Protein AF-A0A0J1G3C7-F1 (afdb_monomer_lite)

Secondary structure (DSSP, 8-state):
----PPP---------HHHHHHHHHHHHHTT--HHHHHHHHHHHHHHHHHHH--

Structure (mmCIF, N/CA/C/O backbone):
data_AF-A0A0J1G3C7-F1
#
_entry.id   AF-A0A0J1G3C7-F1
#
loop_
_atom_site.group_PDB
_atom_site.id
_atom_site.type_symbol
_atom_site.label_atom_id
_atom_site.label_alt_id
_atom_site.label_comp_id
_atom_site.label_asym_id
_atom_site.label_entity_id
_atom_site.label_seq_id
_atom_site.pdbx_PDB_ins_code
_atom_site.Cartn_x
_atom_site.Cartn_y
_atom_site.Cartn_z
_atom_site.occupancy
_atom_site.B_is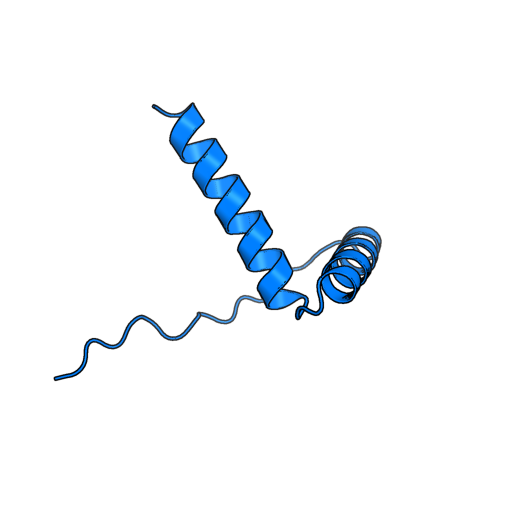o_or_equiv
_atom_site.auth_seq_id
_atom_site.auth_comp_id
_atom_site.auth_asym_id
_atom_site.auth_atom_id
_atom_site.pdbx_PDB_model_num
ATOM 1 N N . MET A 1 1 ? 7.214 -15.765 26.060 1.00 46.81 1 MET A N 1
ATOM 2 C CA . MET A 1 1 ? 6.669 -16.325 24.805 1.00 46.81 1 MET A CA 1
ATOM 3 C C . MET A 1 1 ? 6.296 -15.147 23.928 1.00 46.81 1 MET A C 1
ATOM 5 O O . MET A 1 1 ? 5.471 -14.354 24.353 1.00 46.81 1 MET A O 1
ATOM 9 N N . GLY A 1 2 ? 7.000 -14.939 22.812 1.00 55.62 2 GLY A N 1
ATOM 10 C CA . GLY A 1 2 ? 6.781 -13.771 21.956 1.00 55.62 2 GLY A CA 1
ATOM 11 C C . GLY A 1 2 ? 5.410 -13.837 21.292 1.00 55.62 2 GLY A C 1
ATOM 12 O O . GLY A 1 2 ? 5.069 -14.854 20.693 1.00 55.62 2 GLY A O 1
ATOM 13 N N . GLU A 1 3 ? 4.627 -12.771 21.422 1.00 56.16 3 GLU A N 1
ATOM 14 C CA . GLU A 1 3 ? 3.339 -12.618 20.753 1.00 56.16 3 GLU A CA 1
ATOM 15 C C . GLU A 1 3 ? 3.547 -12.705 19.235 1.00 56.16 3 GLU A C 1
ATOM 17 O O . GLU A 1 3 ? 4.113 -11.803 18.609 1.00 56.16 3 GLU A O 1
ATOM 22 N N . MET A 1 4 ? 3.110 -13.809 18.625 1.00 60.62 4 MET A N 1
ATOM 23 C CA . MET A 1 4 ? 3.023 -13.922 17.173 1.00 60.62 4 MET A CA 1
ATOM 24 C C . MET A 1 4 ? 1.920 -12.977 16.695 1.00 60.62 4 MET A C 1
ATOM 26 O O . MET A 1 4 ? 0.759 -13.362 16.577 1.00 60.62 4 MET A O 1
ATOM 30 N N . LYS A 1 5 ? 2.279 -11.719 16.414 1.00 58.41 5 LYS A N 1
ATOM 31 C CA . LYS A 1 5 ? 1.451 -10.849 15.570 1.00 58.41 5 LYS A CA 1
ATOM 32 C C . LYS A 1 5 ? 1.166 -11.643 14.289 1.00 58.41 5 LYS A C 1
ATOM 34 O O . LYS A 1 5 ? 2.133 -12.139 13.705 1.00 58.41 5 LYS A O 1
ATOM 39 N N . PRO A 1 6 ? -0.100 -11.819 13.870 1.00 53.44 6 PRO A N 1
ATOM 40 C CA . PRO A 1 6 ? -0.426 -12.722 12.778 1.00 53.44 6 PRO A CA 1
ATOM 41 C C . PRO A 1 6 ? 0.399 -12.332 11.553 1.00 53.44 6 PRO A C 1
ATOM 43 O O . PRO A 1 6 ? 0.367 -11.187 11.090 1.00 53.44 6 PRO A O 1
ATOM 46 N N . LEU A 1 7 ? 1.214 -13.282 11.092 1.00 64.12 7 LEU A N 1
ATOM 47 C CA . LEU A 1 7 ? 2.018 -13.164 9.885 1.00 64.12 7 LEU A CA 1
ATOM 48 C C . LEU A 1 7 ? 1.053 -12.784 8.763 1.00 64.12 7 LEU A C 1
ATOM 50 O O . LEU A 1 7 ? 0.073 -13.490 8.547 1.00 64.12 7 LEU A O 1
ATOM 54 N N . LYS A 1 8 ? 1.286 -11.628 8.130 1.00 65.50 8 LYS A N 1
ATOM 55 C CA . LYS A 1 8 ? 0.426 -11.044 7.086 1.00 65.50 8 LYS A CA 1
ATOM 56 C C . LYS A 1 8 ? -0.200 -12.148 6.223 1.00 65.50 8 LYS A C 1
ATOM 58 O O . LYS A 1 8 ? 0.531 -12.887 5.563 1.00 65.50 8 LYS A O 1
ATOM 63 N N . ALA A 1 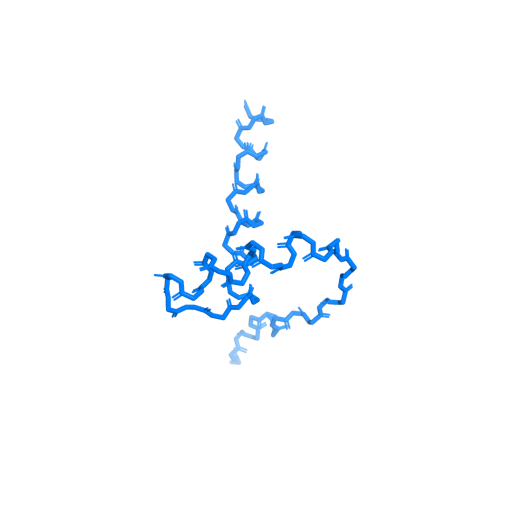9 ? -1.526 -12.261 6.236 1.00 74.50 9 ALA A N 1
ATOM 64 C CA . ALA A 1 9 ? -2.219 -13.241 5.411 1.00 74.50 9 ALA A CA 1
ATOM 65 C C . ALA A 1 9 ? -2.021 -12.883 3.932 1.00 74.50 9 ALA A C 1
ATOM 67 O O . ALA A 1 9 ? -2.202 -11.729 3.535 1.00 74.50 9 ALA A O 1
ATOM 68 N N . LYS A 1 10 ? -1.620 -13.860 3.114 1.00 79.50 10 LYS A N 1
ATOM 69 C CA . LYS A 1 10 ? -1.624 -13.696 1.659 1.00 79.50 10 LYS A CA 1
ATOM 70 C C . LYS A 1 10 ? -3.061 -13.839 1.180 1.00 79.50 10 LYS A C 1
ATOM 72 O O . LYS A 1 10 ? -3.686 -14.864 1.429 1.00 79.50 10 LYS A O 1
ATOM 77 N N . VAL A 1 11 ? -3.555 -12.823 0.488 1.00 79.94 11 VAL A N 1
ATOM 78 C CA . VAL A 1 11 ? -4.869 -12.840 -0.155 1.00 79.94 11 VAL A CA 1
ATOM 79 C C . VAL A 1 11 ? -4.639 -12.735 -1.657 1.00 79.94 11 VAL A C 1
ATOM 81 O O . VAL A 1 11 ? -3.826 -11.923 -2.099 1.00 79.94 11 VAL A O 1
ATOM 84 N N . SER A 1 12 ? -5.314 -13.584 -2.429 1.00 83.94 12 SER A N 1
ATOM 85 C CA . SER A 1 12 ? -5.396 -13.442 -3.881 1.00 83.94 12 SER A CA 1
ATOM 86 C C . SER A 1 12 ? -6.675 -12.677 -4.193 1.00 83.94 12 SER A C 1
ATOM 88 O O . SER A 1 12 ? -7.748 -13.066 -3.737 1.00 83.94 12 SER A O 1
ATOM 90 N N . ILE A 1 13 ? -6.541 -11.561 -4.901 1.00 84.50 13 ILE A N 1
ATOM 91 C CA . ILE A 1 13 ? -7.658 -10.730 -5.344 1.00 84.50 13 ILE A CA 1
ATOM 92 C C . ILE A 1 13 ? -7.546 -10.547 -6.851 1.00 84.50 13 ILE A C 1
ATOM 94 O O . ILE A 1 13 ? -6.438 -10.425 -7.379 1.00 84.50 13 ILE A O 1
ATOM 98 N N . THR A 1 14 ? -8.689 -10.522 -7.521 1.00 89.94 14 THR A N 1
ATOM 99 C CA . THR A 1 14 ? -8.775 -10.133 -8.927 1.00 89.94 14 THR A CA 1
ATOM 100 C C . THR A 1 14 ? -9.079 -8.643 -8.981 1.00 89.94 14 THR A C 1
ATOM 102 O O . THR A 1 14 ? -9.956 -8.163 -8.266 1.00 89.94 14 THR A O 1
ATOM 105 N N . LEU A 1 15 ? -8.317 -7.920 -9.792 1.00 88.38 15 LEU A N 1
ATOM 106 C CA . LEU A 1 15 ? -8.463 -6.493 -10.054 1.00 88.38 15 LEU A CA 1
ATOM 107 C C . LEU A 1 15 ? -8.424 -6.307 -11.567 1.00 88.38 15 LEU A C 1
ATOM 109 O O . LEU A 1 15 ? -7.746 -7.078 -12.254 1.00 88.38 15 LEU A O 1
ATOM 113 N N . ASP A 1 16 ? -9.117 -5.289 -12.059 1.00 94.44 16 ASP A N 1
ATOM 114 C CA . ASP A 1 16 ? -9.064 -4.927 -13.469 1.00 94.44 16 ASP A CA 1
ATOM 115 C C . ASP A 1 16 ? -7.651 -4.462 -13.865 1.00 94.44 16 ASP A C 1
ATOM 117 O O . ASP A 1 16 ? -6.863 -3.976 -13.041 1.00 94.44 16 ASP A O 1
ATOM 121 N N . GLU A 1 17 ? -7.290 -4.680 -15.130 1.00 93.12 17 GLU A N 1
ATOM 122 C CA . GLU A 1 17 ? -5.930 -4.438 -15.622 1.00 93.12 17 GLU A CA 1
ATOM 123 C C . GLU A 1 17 ? -5.537 -2.957 -15.536 1.00 93.12 17 GLU A C 1
ATOM 125 O O . GLU A 1 17 ? -4.418 -2.636 -15.131 1.00 93.12 17 GLU A O 1
ATOM 130 N N . ASP A 1 18 ? -6.470 -2.060 -15.845 1.00 94.81 18 ASP A N 1
ATOM 131 C CA . ASP A 1 18 ? -6.316 -0.610 -15.731 1.00 94.81 18 ASP A CA 1
ATOM 132 C C . ASP A 1 18 ? -5.999 -0.187 -14.289 1.00 94.81 18 ASP A C 1
ATOM 134 O O . ASP A 1 18 ? -5.030 0.542 -14.053 1.00 94.81 18 ASP A O 1
ATOM 138 N N . ILE A 1 19 ? -6.723 -0.743 -13.313 1.00 93.19 19 ILE A N 1
ATOM 139 C CA . ILE A 1 19 ? -6.481 -0.506 -11.886 1.00 93.19 1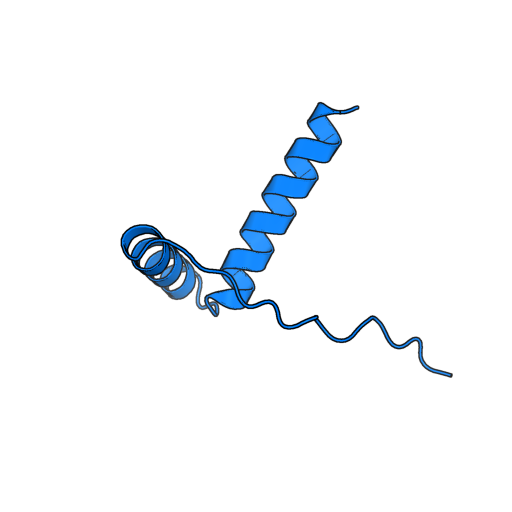9 ILE A CA 1
ATOM 140 C C . ILE A 1 19 ? -5.079 -0.993 -11.495 1.00 93.19 19 ILE A C 1
ATOM 142 O O . ILE A 1 19 ? -4.345 -0.290 -10.797 1.00 93.19 19 ILE A O 1
ATOM 146 N N . ILE A 1 20 ? -4.666 -2.186 -11.937 1.00 91.56 20 ILE A N 1
ATOM 147 C CA . ILE A 1 20 ? -3.332 -2.726 -11.623 1.00 91.56 20 ILE A CA 1
ATOM 148 C C . ILE A 1 20 ? -2.229 -1.817 -12.176 1.00 91.56 20 ILE A C 1
ATOM 150 O O . ILE A 1 20 ? -1.233 -1.582 -11.483 1.00 91.56 20 ILE A O 1
ATOM 154 N N . VAL A 1 21 ? -2.382 -1.323 -13.407 1.00 94.25 21 VAL A N 1
ATOM 155 C CA . VAL A 1 21 ? -1.413 -0.422 -14.045 1.00 94.25 21 VAL A CA 1
ATOM 156 C C . VAL A 1 21 ? -1.283 0.873 -13.249 1.00 94.25 21 VAL A C 1
ATOM 158 O O . VAL A 1 21 ? -0.164 1.269 -12.91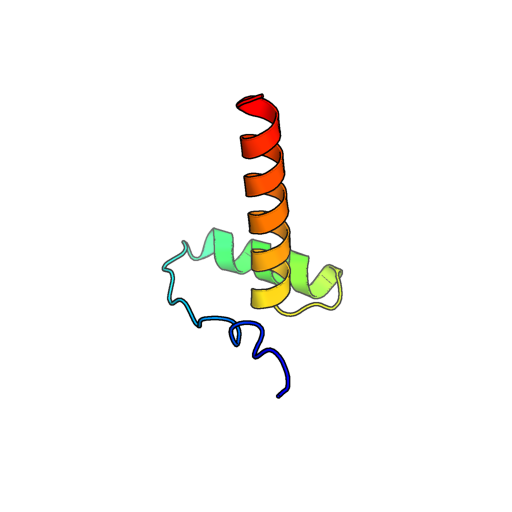3 1.00 94.25 21 VAL A O 1
ATOM 161 N N . GLU A 1 22 ? -2.400 1.496 -12.881 1.00 94.62 22 GLU A N 1
ATOM 162 C CA . GLU A 1 22 ? -2.389 2.747 -12.125 1.00 94.62 22 GLU A CA 1
ATOM 163 C C . GLU A 1 22 ? -1.777 2.564 -10.728 1.00 94.62 22 GLU A C 1
ATOM 165 O O . GLU A 1 22 ? -0.874 3.306 -10.328 1.00 94.62 22 GLU A O 1
ATOM 170 N N . LEU A 1 23 ? -2.179 1.513 -10.005 1.00 93.12 23 LEU A N 1
ATOM 171 C CA . LEU A 1 23 ? -1.631 1.205 -8.684 1.00 93.12 23 LEU A CA 1
ATOM 172 C C . LEU A 1 23 ? -0.123 0.926 -8.730 1.00 93.12 23 LEU A C 1
ATOM 174 O O . LEU A 1 23 ? 0.592 1.317 -7.806 1.00 93.12 23 LEU A O 1
ATOM 178 N N . LYS A 1 24 ? 0.380 0.267 -9.784 1.00 92.88 24 LYS A N 1
ATOM 179 C CA . LYS A 1 24 ? 1.824 0.046 -9.970 1.00 92.88 24 LYS A CA 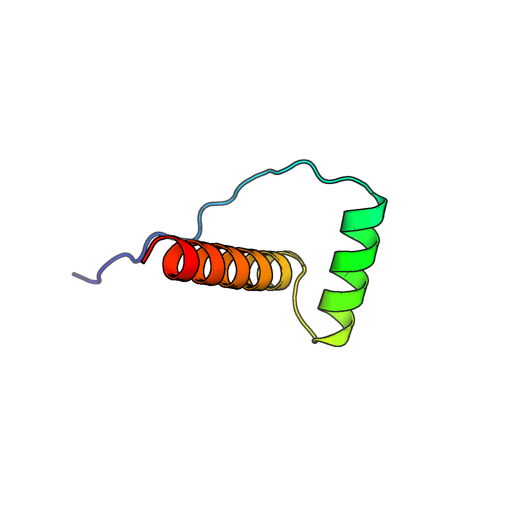1
ATOM 180 C C . LYS A 1 24 ? 2.568 1.358 -10.182 1.00 92.88 24 LYS A C 1
ATOM 182 O O . LYS A 1 24 ? 3.557 1.589 -9.494 1.00 92.88 24 LYS A O 1
ATOM 187 N N . GLN A 1 25 ? 2.074 2.230 -11.061 1.00 95.06 25 GLN A N 1
ATOM 188 C CA . GLN A 1 25 ? 2.696 3.534 -11.310 1.00 95.06 25 GLN A CA 1
ATOM 189 C C . GLN A 1 25 ? 2.744 4.396 -10.044 1.00 95.06 25 GLN A C 1
ATOM 191 O O . GLN A 1 25 ? 3.738 5.068 -9.778 1.00 95.06 25 GLN A O 1
ATOM 196 N N . LEU A 1 26 ? 1.676 4.381 -9.244 1.00 93.94 26 LEU A N 1
ATOM 197 C CA . LEU A 1 26 ? 1.633 5.103 -7.975 1.00 93.94 26 LEU A CA 1
ATOM 198 C C . LEU A 1 26 ? 2.588 4.501 -6.935 1.00 93.94 26 LEU A C 1
ATOM 200 O O . LEU A 1 26 ? 3.258 5.244 -6.221 1.00 93.94 26 LEU A O 1
ATOM 204 N N . ALA A 1 27 ? 2.688 3.172 -6.871 1.00 93.94 27 ALA A N 1
ATOM 205 C CA . ALA A 1 27 ? 3.604 2.488 -5.965 1.00 93.94 27 ALA A CA 1
ATOM 206 C C . ALA A 1 27 ? 5.078 2.758 -6.319 1.00 93.94 27 ALA A C 1
ATOM 208 O O . ALA A 1 27 ? 5.877 3.022 -5.421 1.00 93.94 27 ALA A O 1
ATOM 209 N N . GLU A 1 28 ? 5.423 2.764 -7.610 1.00 93.94 28 GLU A N 1
ATOM 210 C CA . GLU A 1 28 ? 6.764 3.111 -8.104 1.00 93.94 28 GLU A CA 1
ATOM 211 C C . GLU A 1 28 ? 7.137 4.559 -7.778 1.00 93.94 28 GLU A C 1
ATOM 213 O O . GLU A 1 28 ? 8.241 4.816 -7.303 1.00 93.94 28 GLU A O 1
ATOM 218 N N . LYS A 1 29 ? 6.200 5.504 -7.944 1.00 93.75 29 LYS A N 1
ATOM 219 C CA . LYS A 1 29 ? 6.403 6.912 -7.555 1.00 93.75 29 LYS A CA 1
ATOM 220 C C . LYS A 1 29 ? 6.709 7.083 -6.064 1.00 93.75 29 LYS A C 1
ATOM 222 O O . LYS A 1 29 ? 7.374 8.046 -5.695 1.00 93.75 29 LYS A O 1
ATOM 227 N N . GLU A 1 30 ? 6.221 6.181 -5.215 1.00 89.81 30 GLU A N 1
ATOM 228 C CA . GLU A 1 30 ? 6.459 6.197 -3.767 1.00 89.81 30 GLU A CA 1
ATOM 229 C C . GLU A 1 30 ? 7.600 5.268 -3.306 1.00 89.81 30 GLU A C 1
ATOM 231 O O . GLU A 1 30 ? 7.776 5.110 -2.097 1.00 89.81 30 GLU A O 1
ATOM 236 N N . ASP A 1 31 ? 8.352 4.650 -4.227 1.00 92.50 31 ASP A N 1
ATOM 237 C CA . ASP A 1 31 ? 9.407 3.661 -3.935 1.00 92.50 31 ASP A CA 1
ATOM 238 C C . ASP A 1 31 ? 8.906 2.500 -3.047 1.00 92.50 31 ASP A C 1
ATOM 240 O O . ASP A 1 31 ? 9.491 2.114 -2.030 1.00 92.50 31 ASP A O 1
ATOM 244 N N . ARG A 1 32 ? 7.723 1.967 -3.384 1.00 88.94 32 ARG A N 1
ATOM 245 C CA . ARG A 1 32 ? 7.022 0.941 -2.600 1.00 88.94 32 ARG A CA 1
ATOM 246 C C . ARG A 1 32 ? 6.554 -0.219 -3.463 1.00 88.94 32 ARG A C 1
ATOM 248 O O . ARG A 1 32 ? 6.231 -0.078 -4.635 1.00 88.94 32 ARG A O 1
ATOM 255 N N . SER A 1 33 ? 6.433 -1.394 -2.845 1.00 90.38 33 SER A N 1
ATOM 256 C CA . SER A 1 33 ? 5.817 -2.540 -3.513 1.00 90.38 33 SER A CA 1
ATOM 257 C C . SER A 1 33 ? 4.306 -2.356 -3.659 1.00 90.38 33 SER A C 1
ATOM 259 O O . SER A 1 33 ? 3.644 -1.816 -2.767 1.00 90.38 33 SER A O 1
ATOM 261 N N . LEU A 1 34 ? 3.742 -2.893 -4.745 1.00 90.25 34 LEU A N 1
ATOM 262 C CA . LEU A 1 34 ? 2.303 -2.851 -5.024 1.00 90.25 34 LEU A CA 1
ATOM 263 C C . LEU A 1 34 ? 1.468 -3.341 -3.828 1.00 90.25 34 LEU A C 1
ATOM 265 O O . LEU A 1 34 ? 0.507 -2.696 -3.426 1.00 90.25 34 LEU A O 1
ATOM 269 N N . SER A 1 35 ? 1.878 -4.439 -3.182 1.00 87.69 35 SER A N 1
ATOM 270 C CA . SER A 1 35 ? 1.186 -4.973 -2.001 1.00 87.69 35 SER A CA 1
ATOM 271 C C . SER A 1 35 ? 1.228 -4.028 -0.794 1.00 87.69 35 SER A C 1
ATOM 273 O O . SER A 1 35 ? 0.262 -3.966 -0.037 1.00 87.69 35 SER A O 1
ATOM 275 N N . GLN A 1 36 ? 2.327 -3.293 -0.583 1.00 87.19 36 GLN A N 1
ATOM 276 C CA . GLN A 1 36 ? 2.404 -2.263 0.464 1.00 87.19 36 GLN A CA 1
ATOM 277 C C . GLN A 1 36 ? 1.508 -1.069 0.142 1.00 87.19 36 GLN A C 1
ATOM 279 O O . GLN A 1 36 ? 0.840 -0.549 1.038 1.00 87.19 36 GLN A O 1
ATOM 284 N N . PHE A 1 37 ? 1.479 -0.662 -1.124 1.00 92.50 37 PHE A N 1
ATOM 285 C CA . PHE A 1 37 ? 0.656 0.441 -1.597 1.00 92.50 37 PHE A CA 1
ATOM 286 C C . PHE A 1 37 ? -0.843 0.137 -1.444 1.00 92.50 37 PHE A C 1
ATOM 288 O O . PHE A 1 37 ? -1.553 0.894 -0.779 1.00 92.50 37 PHE A O 1
ATOM 295 N N . ILE A 1 38 ? -1.291 -1.032 -1.917 1.00 90.88 38 ILE A N 1
ATOM 296 C CA . ILE A 1 38 ? -2.669 -1.523 -1.746 1.00 90.88 38 ILE A CA 1
ATOM 297 C C . ILE A 1 38 ? -3.046 -1.560 -0.263 1.00 90.88 38 ILE A C 1
ATOM 299 O O . ILE A 1 38 ? -4.083 -1.029 0.129 1.00 90.88 38 ILE A O 1
ATOM 303 N N . ASN A 1 39 ? -2.180 -2.108 0.597 1.00 88.94 39 ASN A N 1
ATOM 304 C CA . ASN A 1 39 ? -2.448 -2.149 2.036 1.00 88.94 39 ASN A CA 1
ATOM 305 C C . ASN A 1 39 ? -2.623 -0.757 2.653 1.00 88.94 39 ASN A C 1
ATOM 307 O O . ASN A 1 39 ? -3.414 -0.599 3.581 1.00 88.94 39 ASN A O 1
ATOM 311 N N . ARG A 1 40 ? -1.869 0.249 2.191 1.00 90.19 40 ARG A N 1
ATOM 312 C CA . ARG A 1 40 ? -2.009 1.626 2.678 1.00 90.19 40 ARG A CA 1
ATOM 313 C C . ARG A 1 40 ? -3.363 2.207 2.283 1.00 90.19 40 ARG A C 1
ATOM 315 O O . ARG A 1 40 ? -4.027 2.780 3.142 1.00 90.19 40 ARG A O 1
ATOM 322 N N . ILE A 1 41 ? -3.763 2.029 1.023 1.00 90.19 41 ILE A N 1
ATOM 323 C CA . ILE A 1 41 ? -5.058 2.496 0.511 1.00 90.19 41 ILE A CA 1
ATOM 324 C C . ILE A 1 41 ? -6.197 1.848 1.296 1.00 90.19 41 ILE A C 1
ATOM 326 O O . ILE A 1 41 ? -7.034 2.559 1.843 1.00 90.19 41 ILE A O 1
ATOM 330 N N . LEU A 1 42 ? -6.180 0.519 1.438 1.00 89.69 42 LEU A N 1
ATOM 331 C CA . LEU A 1 42 ? -7.212 -0.218 2.170 1.00 89.69 42 LEU A CA 1
ATOM 332 C C . LEU A 1 42 ? -7.305 0.226 3.633 1.00 89.69 42 LEU A C 1
ATOM 334 O O . LEU A 1 42 ? -8.400 0.445 4.138 1.00 89.69 42 LEU A O 1
ATOM 338 N N . LYS A 1 43 ? -6.170 0.429 4.316 1.00 89.31 43 LYS A N 1
ATOM 339 C CA . LYS A 1 43 ? -6.164 0.969 5.687 1.00 89.31 43 LYS A CA 1
ATOM 340 C C . LYS A 1 43 ? -6.758 2.373 5.768 1.00 89.31 43 LYS A C 1
ATOM 342 O O . LYS A 1 43 ? -7.452 2.671 6.734 1.00 89.31 43 LYS A O 1
ATOM 347 N N . GLY A 1 44 ? -6.459 3.227 4.789 1.00 91.50 44 GLY A N 1
ATOM 348 C CA . GLY A 1 44 ? -7.040 4.563 4.692 1.00 91.50 44 GLY A CA 1
ATOM 349 C C . GLY A 1 44 ? -8.554 4.501 4.521 1.00 91.50 44 GLY A C 1
ATOM 350 O O . GLY A 1 44 ? -9.272 5.134 5.285 1.00 91.50 44 GLY A O 1
ATOM 351 N N . TYR A 1 45 ? -9.026 3.669 3.591 1.00 90.12 45 TYR A N 1
ATOM 352 C CA . TYR A 1 45 ? -10.448 3.449 3.340 1.00 90.12 45 TYR A CA 1
AT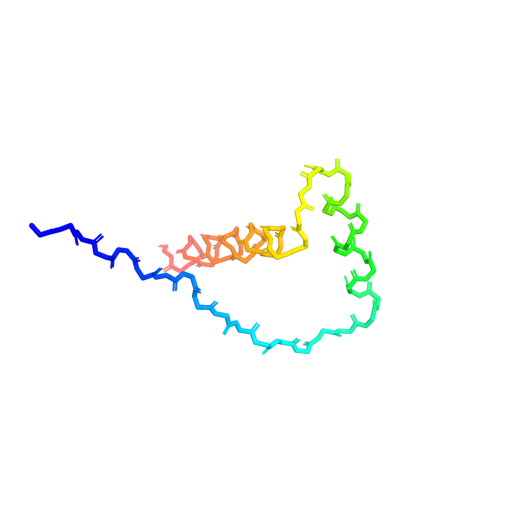OM 353 C C . TYR A 1 45 ? -11.183 2.927 4.583 1.00 90.12 45 TYR A C 1
ATOM 355 O O . TYR A 1 45 ? -12.156 3.535 5.014 1.00 90.12 45 TYR A O 1
ATOM 363 N N . LEU A 1 46 ? -10.662 1.878 5.232 1.00 89.06 46 LEU A N 1
ATOM 364 C CA . LEU A 1 46 ? -11.256 1.318 6.453 1.00 89.06 46 LEU A CA 1
ATOM 365 C C . LEU A 1 46 ? -11.332 2.341 7.594 1.00 89.06 46 LEU A C 1
ATOM 367 O O . LEU A 1 46 ? -12.313 2.369 8.329 1.00 89.06 46 LEU A O 1
ATOM 371 N N . LYS A 1 47 ? -10.313 3.198 7.739 1.00 89.06 47 LYS A N 1
ATOM 372 C CA . LYS A 1 47 ? -10.318 4.269 8.743 1.00 89.06 47 LYS A CA 1
ATOM 373 C C . LYS A 1 47 ? -11.358 5.345 8.422 1.00 89.06 47 LYS A C 1
ATOM 375 O O . LYS A 1 47 ? -11.969 5.883 9.339 1.00 89.06 47 LYS A O 1
ATOM 380 N N . SER A 1 48 ? -11.540 5.687 7.148 1.00 86.56 48 SER A N 1
ATOM 381 C CA . SER A 1 48 ? -12.577 6.635 6.727 1.00 86.56 48 SER A CA 1
ATOM 382 C C . SER A 1 48 ? -13.979 6.086 6.989 1.00 86.56 48 SER A C 1
ATOM 384 O O . SER A 1 48 ? -14.795 6.800 7.560 1.00 86.56 48 SER A O 1
ATOM 386 N N . GLU A 1 49 ? -14.226 4.815 6.666 1.00 84.31 49 GLU A N 1
ATOM 387 C CA . GLU A 1 49 ? -15.501 4.145 6.951 1.00 84.31 49 GLU A CA 1
ATOM 388 C C . GLU A 1 49 ? -15.777 4.055 8.461 1.00 84.31 49 GLU A C 1
ATOM 390 O O . GLU A 1 49 ? -16.879 4.364 8.903 1.00 84.31 49 GLU A O 1
ATOM 395 N N . GLU A 1 50 ? -14.774 3.721 9.285 1.00 77.88 50 GLU A N 1
ATOM 396 C CA . GLU A 1 50 ? -14.920 3.694 10.751 1.00 77.88 50 GLU A CA 1
ATOM 397 C C . GLU A 1 50 ? -15.318 5.065 11.325 1.00 77.88 50 GLU A C 1
ATOM 399 O O . GLU A 1 50 ? -16.115 5.138 12.259 1.00 77.88 50 GLU A O 1
ATOM 404 N N . ASN A 1 51 ? -14.788 6.152 10.757 1.00 66.88 51 ASN A N 1
ATOM 405 C CA . ASN A 1 51 ? -15.137 7.511 11.173 1.00 66.88 51 ASN A CA 1
ATOM 406 C C . ASN A 1 51 ? -16.494 7.985 10.634 1.00 66.88 51 ASN A C 1
ATOM 408 O O . ASN A 1 51 ? -17.045 8.922 11.194 1.00 66.88 51 ASN A O 1
ATOM 412 N N . TYR A 1 52 ? -17.022 7.383 9.564 1.00 61.28 52 TYR A N 1
ATOM 413 C CA . TYR A 1 52 ? -18.359 7.694 9.045 1.00 61.28 52 TYR A CA 1
ATOM 414 C C . TYR A 1 52 ? -19.471 7.019 9.863 1.00 61.28 52 TYR A C 1
ATOM 416 O O . TYR A 1 52 ? -20.586 7.521 9.935 1.00 61.28 52 TYR A O 1
ATOM 424 N N . GLN A 1 53 ? -19.163 5.882 10.492 1.00 55.72 53 GLN A N 1
ATOM 425 C CA . GLN A 1 53 ? -20.101 5.117 11.323 1.00 55.72 53 GLN A CA 1
ATOM 426 C C . GLN A 1 53 ? -20.105 5.545 12.806 1.00 55.72 53 GLN A C 1
ATOM 428 O O . GLN A 1 53 ? -20.774 4.909 13.623 1.00 55.72 53 GLN A O 1
ATOM 433 N N . LYS A 1 54 ? -19.349 6.589 13.167 1.00 50.12 54 LYS A N 1
ATOM 434 C CA . LYS A 1 54 ? -19.323 7.210 14.500 1.00 50.12 54 LYS A CA 1
ATOM 435 C C . LYS A 1 54 ? -19.975 8.582 14.468 1.00 50.12 54 LYS A C 1
ATOM 437 O O . LYS A 1 54 ? -20.663 8.894 15.464 1.00 50.12 54 LYS A O 1
#

Sequence (54 aa):
MGEMKPLKAKVSITLDEDIIVELKQLAEKEDRSLSQFINRILKGYLKSEENYQK

pLDDT: mean 82.5, std 14.08, range [46.81, 95.06]

Foldseek 3Di:
DDPPPPDDDDDDDDDDPVVQVVLCVVQVVVVHDSVVSVVVVVVVVVVVVVVVVD

Radius of gyration: 14.29 Å; chains: 1; bounding box: 30×24×40 Å